Protein AF-A0A662YSK6-F1 (afdb_monomer)

Nearest PDB structures (foldseek):
  8snb-assembly1_1Y  TM=7.798E-01  e=7.976E-04  Strongylocentrotus purpuratus
  8otz-assembly1_K1  TM=8.281E-01  e=2.203E-03  Bos taurus
  8iyj-assembly1_K2  TM=7.877E-01  e=1.425E-03  Mus musculus
  7ung-assembly1_K1  TM=7.751E-01  e=6.083E-03  Homo sapiens

Foldseek 3Di:
DVVVVVVVVVVLVPDQPVVNDVDDPDPVCVVVVDPDDPDDDPCPPPVPHPDDDQDPVNVVVVVVVVVPDPPDD

Radius of gyration: 23.13 Å; Cα contacts (8 Å, |Δi|>4): 15; chains: 1; bounding box: 51×39×43 Å

InterPro domains:
  IPR029214 Cilia- and flagella-associated protein 144 [PF14886] (3-60)
  IPR029214 Cilia- and flagella-associated protein 144 [PTHR33865] (4-69)

pLDDT: mean 85.7, std 9.41, range [48.53, 95.88]

Mean predicted aligned error: 9.93 Å

Structure (mmCIF, N/CA/C/O backbone):
data_AF-A0A662YSK6-F1
#
_entry.id   AF-A0A662YSK6-F1
#
loop_
_atom_site.group_PDB
_atom_site.id
_atom_site.type_symbol
_atom_site.label_atom_id
_atom_site.label_alt_id
_atom_site.label_comp_id
_atom_site.label_asym_id
_atom_site.label_entity_id
_atom_site.label_seq_id
_atom_site.pdbx_PDB_ins_code
_atom_site.Cartn_x
_atom_site.Cartn_y
_atom_site.Cartn_z
_atom_site.occupancy
_atom_site.B_iso_or_equiv
_atom_site.auth_seq_id
_atom_site.auth_comp_id
_atom_site.auth_asym_id
_atom_site.auth_atom_id
_atom_site.pdbx_PDB_model_num
ATOM 1 N N . MET A 1 1 ? -17.905 -25.562 19.802 1.00 57.59 1 MET A N 1
ATOM 2 C CA . MET A 1 1 ? -18.111 -24.157 20.238 1.00 57.59 1 MET A CA 1
ATOM 3 C C . MET A 1 1 ? -16.818 -23.335 20.313 1.00 57.59 1 MET A C 1
ATOM 5 O O . MET A 1 1 ? -16.830 -22.202 19.851 1.00 57.59 1 MET A O 1
ATOM 9 N N . LEU A 1 2 ? -15.700 -23.857 20.843 1.00 61.16 2 LEU A N 1
ATOM 10 C CA . LEU A 1 2 ? -14.433 -23.099 20.933 1.00 61.16 2 LEU A CA 1
ATOM 11 C C . LEU A 1 2 ? -13.811 -22.751 19.564 1.00 61.16 2 LEU A C 1
ATOM 13 O O . LEU A 1 2 ? -13.372 -21.624 19.347 1.00 61.16 2 LEU A O 1
ATOM 17 N N . THR A 1 3 ? -13.850 -23.681 18.610 1.00 72.88 3 THR A N 1
ATOM 18 C CA . THR A 1 3 ? -13.259 -23.518 17.268 1.00 72.88 3 THR A CA 1
ATOM 19 C C . THR A 1 3 ? -13.939 -22.428 16.435 1.00 72.88 3 THR A C 1
ATOM 21 O O . THR A 1 3 ? -13.276 -21.646 15.758 1.00 72.88 3 THR A O 1
ATOM 24 N N . THR A 1 4 ? -15.265 -22.312 16.535 1.00 82.44 4 THR A N 1
ATOM 25 C CA . THR A 1 4 ? -16.054 -21.305 15.811 1.00 82.44 4 THR A CA 1
ATOM 26 C C . THR A 1 4 ? -15.818 -19.889 16.333 1.00 82.44 4 THR A C 1
ATOM 28 O O . THR A 1 4 ? -15.807 -18.945 15.549 1.00 82.44 4 THR A O 1
ATOM 31 N N . ASN A 1 5 ? -15.603 -19.722 17.642 1.00 85.94 5 ASN A N 1
ATOM 32 C CA . ASN A 1 5 ? -15.287 -18.414 18.224 1.00 85.94 5 ASN A CA 1
ATOM 33 C C . ASN A 1 5 ? -13.865 -17.971 17.874 1.00 85.94 5 ASN A C 1
ATOM 35 O O . ASN A 1 5 ? -13.660 -16.811 17.526 1.00 85.94 5 ASN A O 1
ATOM 39 N N . PHE A 1 6 ? -12.905 -18.895 17.877 1.00 89.44 6 PHE A N 1
ATOM 40 C CA . PHE A 1 6 ? -11.533 -18.599 17.474 1.00 89.44 6 PHE A CA 1
ATOM 41 C C . PHE A 1 6 ? -11.442 -18.137 16.012 1.00 89.44 6 PHE A C 1
ATOM 43 O O . PHE A 1 6 ? -10.835 -17.105 15.723 1.00 89.44 6 PHE A O 1
ATOM 50 N N . LEU A 1 7 ? -12.133 -18.826 15.096 1.00 91.56 7 LEU A N 1
ATOM 51 C CA . LEU A 1 7 ? -12.217 -18.404 13.695 1.00 91.56 7 LEU A CA 1
ATOM 52 C C . LEU A 1 7 ? -12.830 -17.006 13.556 1.00 91.56 7 LEU A C 1
ATOM 54 O O . LEU A 1 7 ? -12.283 -16.171 12.841 1.00 91.56 7 LEU A O 1
ATOM 58 N N . LYS A 1 8 ? -13.913 -16.702 14.284 1.00 90.44 8 LYS A N 1
ATOM 59 C CA . LYS A 1 8 ? -14.517 -15.357 14.285 1.00 90.44 8 LYS A CA 1
ATOM 60 C C . LYS A 1 8 ? -13.535 -14.278 14.739 1.00 90.44 8 LYS A C 1
ATOM 62 O O . LYS A 1 8 ? -13.513 -13.202 14.147 1.00 90.44 8 LYS A O 1
ATOM 67 N N . VAL A 1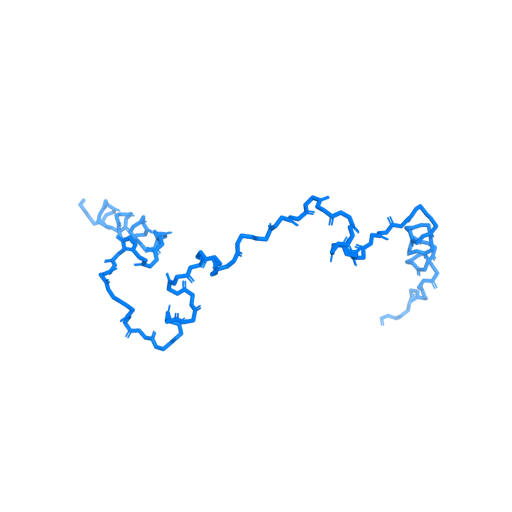 9 ? -12.711 -14.559 15.748 1.00 90.25 9 VAL A N 1
ATOM 68 C CA . VAL A 1 9 ? -11.681 -13.624 16.226 1.00 90.25 9 VAL A CA 1
ATOM 69 C C . VAL A 1 9 ? -10.608 -13.397 15.164 1.00 90.25 9 VAL A C 1
ATOM 71 O O . VAL A 1 9 ? -10.249 -12.247 14.927 1.00 90.25 9 VAL A O 1
ATOM 74 N N . ILE A 1 10 ? -10.154 -14.443 14.468 1.00 91.00 10 ILE A N 1
ATOM 75 C CA . ILE A 1 10 ? -9.193 -14.307 13.360 1.00 91.00 10 ILE A CA 1
ATOM 76 C C . ILE A 1 10 ? -9.792 -13.508 12.200 1.00 91.00 10 ILE A C 1
ATOM 78 O O . ILE A 1 10 ? -9.152 -12.615 11.649 1.00 91.00 10 ILE A O 1
ATOM 82 N N . HIS A 1 11 ? -11.032 -13.807 11.815 1.00 90.69 11 HIS A N 1
ATOM 83 C CA . HIS A 1 11 ? -11.699 -13.062 10.752 1.00 90.69 11 HIS A CA 1
ATOM 84 C C . HIS A 1 11 ? -11.856 -11.590 11.135 1.00 90.69 11 HIS A C 1
ATOM 86 O O . HIS A 1 11 ? -11.520 -10.717 10.338 1.00 90.69 11 HIS A O 1
ATOM 92 N N . ARG A 1 12 ? -12.266 -11.307 12.378 1.00 89.25 12 ARG A N 1
ATOM 93 C CA . ARG A 1 12 ? -12.346 -9.942 12.907 1.00 89.25 12 ARG A CA 1
ATOM 94 C C . ARG A 1 12 ? -10.976 -9.270 12.942 1.00 89.25 12 ARG A C 1
ATOM 96 O O . ARG A 1 12 ? -10.893 -8.100 12.596 1.00 89.25 12 ARG A O 1
ATOM 103 N N . SER A 1 13 ? -9.905 -9.963 13.329 1.00 86.44 13 SER A N 1
ATOM 104 C CA . SER A 1 13 ? -8.561 -9.381 13.421 1.00 86.44 13 SER A CA 1
ATOM 105 C C . SER A 1 13 ? -7.933 -9.086 12.057 1.00 86.44 13 SER A C 1
ATOM 107 O O . SER A 1 13 ? -7.089 -8.198 11.985 1.00 86.44 13 SER A O 1
ATOM 109 N N . ARG A 1 14 ? -8.394 -9.725 10.976 1.00 86.50 14 ARG A N 1
ATOM 110 C CA . ARG A 1 14 ? -7.981 -9.427 9.592 1.00 86.50 14 ARG A CA 1
ATOM 111 C C . ARG A 1 14 ? -8.689 -8.237 8.948 1.00 86.50 14 ARG A C 1
ATOM 113 O O . ARG A 1 14 ? -8.237 -7.777 7.908 1.00 86.50 14 ARG A O 1
ATOM 120 N N . LEU A 1 15 ? -9.783 -7.743 9.531 1.00 88.50 15 LEU A N 1
ATOM 121 C CA . LEU A 1 15 ? -10.464 -6.559 8.997 1.00 88.50 15 LEU A CA 1
ATOM 122 C C . LEU A 1 15 ? -9.55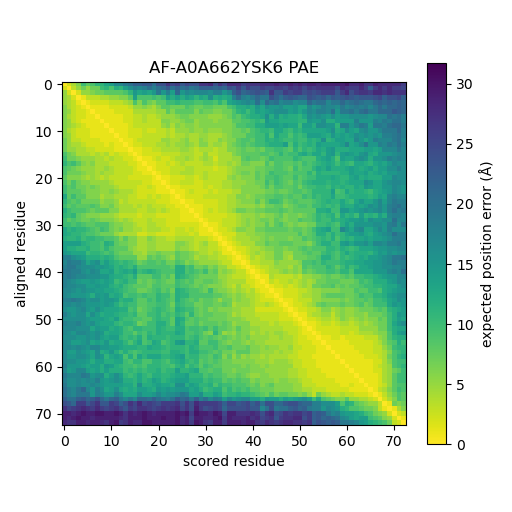3 -5.320 9.066 1.00 88.50 15 LEU A C 1
ATOM 124 O O . LEU A 1 15 ? -8.589 -5.272 9.833 1.00 88.50 15 LEU A O 1
ATOM 128 N N . GLU A 1 16 ? -9.878 -4.293 8.291 1.00 85.62 16 GLU A N 1
ATOM 129 C CA . GLU A 1 16 ? -9.216 -2.992 8.406 1.00 85.62 16 GLU A CA 1
ATOM 130 C C . GLU A 1 16 ? -9.493 -2.364 9.787 1.00 85.62 16 GLU A C 1
ATOM 132 O O . GLU A 1 16 ? -10.567 -2.590 10.358 1.00 85.62 16 GLU A O 1
ATOM 137 N N . PRO A 1 17 ? -8.559 -1.572 10.344 1.00 85.44 17 PRO A N 1
ATOM 138 C CA . PRO A 1 17 ? -8.746 -0.899 11.630 1.00 85.44 17 PRO A CA 1
ATOM 139 C C . PRO A 1 17 ? -10.035 -0.064 11.699 1.00 85.44 17 PRO A C 1
ATOM 141 O O . PRO A 1 17 ? -10.797 -0.220 12.653 1.00 85.44 17 PRO A O 1
ATOM 144 N N . MET A 1 18 ? -10.346 0.699 10.643 1.00 85.81 18 MET A N 1
ATOM 145 C CA . MET A 1 18 ? -11.572 1.509 10.537 1.00 85.81 18 MET A CA 1
ATOM 146 C C . MET A 1 18 ? -12.868 0.684 10.558 1.00 85.81 18 MET A C 1
ATOM 148 O O . MET A 1 18 ? -13.921 1.187 10.931 1.00 85.81 18 MET A O 1
ATOM 152 N N . LYS A 1 19 ? -12.814 -0.597 10.165 1.00 86.81 19 LYS A N 1
ATOM 153 C CA . LYS A 1 19 ? -13.968 -1.514 10.219 1.00 86.81 19 LYS A CA 1
ATOM 154 C C . LYS A 1 19 ? -14.145 -2.145 11.605 1.00 86.81 19 LYS A C 1
ATOM 156 O O . LYS A 1 19 ? -15.185 -2.743 11.872 1.00 86.81 19 LYS A O 1
ATOM 161 N N . LYS A 1 20 ? -13.130 -2.067 12.477 1.00 88.19 20 LYS A N 1
ATOM 162 C CA . LYS A 1 20 ? -13.147 -2.649 13.832 1.00 88.19 20 LYS A CA 1
ATOM 163 C C . LYS A 1 20 ? -13.429 -1.629 14.924 1.00 88.19 20 LYS A C 1
ATOM 16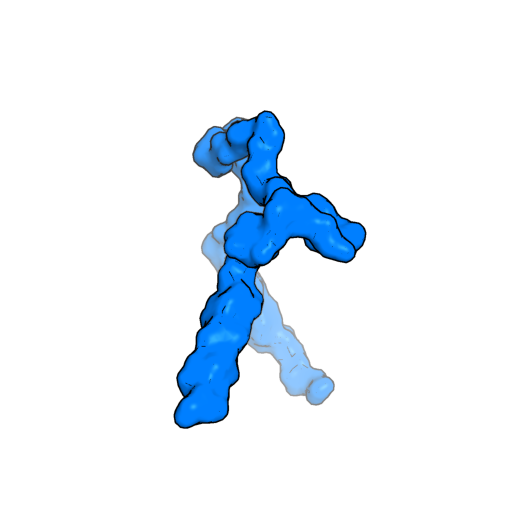5 O O . LYS A 1 20 ? -14.052 -2.003 15.918 1.00 88.19 20 LYS A O 1
ATOM 170 N N . TYR A 1 21 ? -12.932 -0.407 14.764 1.00 89.19 21 TYR A N 1
ATOM 171 C CA . TYR A 1 21 ? -13.008 0.647 15.769 1.00 89.19 21 TYR A CA 1
ATOM 172 C C . TYR A 1 21 ? -13.445 1.958 15.120 1.00 89.19 21 TYR A C 1
ATOM 174 O O . TYR A 1 21 ? -13.119 2.224 13.967 1.00 89.19 21 TYR A O 1
ATOM 182 N N . THR A 1 22 ? -14.169 2.780 15.876 1.00 90.50 22 THR A N 1
ATOM 183 C CA . THR A 1 22 ? -14.677 4.081 15.409 1.00 90.50 22 THR A CA 1
ATOM 184 C C . THR A 1 22 ? -13.574 5.140 15.330 1.00 90.50 22 THR A C 1
ATOM 186 O O . THR A 1 22 ? -13.660 6.073 14.540 1.00 90.50 22 THR A O 1
ATOM 189 N N . HIS A 1 23 ? -12.527 4.989 16.139 1.00 90.69 23 HIS A N 1
ATOM 190 C CA . HIS A 1 23 ? -11.380 5.888 16.231 1.00 90.69 23 HIS A CA 1
ATOM 191 C C . HIS A 1 23 ? -10.097 5.072 16.467 1.00 90.69 23 HIS A C 1
ATOM 193 O O . HIS A 1 23 ? -10.186 3.945 16.985 1.00 90.69 23 HIS A O 1
ATOM 199 N N . PRO A 1 24 ? -8.916 5.605 16.102 1.00 91.88 24 PRO A N 1
ATOM 200 C CA . PRO A 1 24 ? -7.646 4.946 16.376 1.00 91.88 24 PRO A CA 1
ATOM 201 C C . PRO A 1 24 ? -7.487 4.708 17.881 1.00 91.88 24 PRO A C 1
ATOM 203 O O . PRO A 1 24 ? -7.951 5.488 18.713 1.00 91.88 24 PRO A O 1
ATOM 206 N N . GLN A 1 25 ? -6.899 3.567 18.227 1.00 92.62 25 GLN A N 1
ATOM 207 C CA . GLN A 1 25 ? -6.652 3.156 19.612 1.00 92.62 25 GLN A CA 1
ATOM 208 C C . GLN A 1 25 ? -5.189 3.372 20.019 1.00 92.62 25 GLN A C 1
ATOM 210 O O . GLN A 1 25 ? -4.871 3.327 21.203 1.00 92.62 25 GLN A O 1
ATOM 215 N N . THR A 1 26 ? -4.292 3.549 19.045 1.00 91.25 26 THR A N 1
ATOM 216 C CA . THR A 1 26 ? -2.857 3.760 19.261 1.00 91.25 26 THR A CA 1
ATOM 217 C C . THR A 1 26 ? -2.299 4.762 18.256 1.00 91.25 26 THR A C 1
ATOM 219 O O . THR A 1 26 ? -2.790 4.846 17.133 1.00 91.25 26 THR A O 1
ATOM 222 N N . GLU A 1 27 ? -1.205 5.429 18.623 1.00 91.38 27 GLU A N 1
ATOM 223 C CA . GLU A 1 27 ? -0.462 6.376 17.771 1.00 91.38 27 GLU A CA 1
ATOM 224 C C . GLU A 1 27 ? -0.129 5.789 16.391 1.00 91.38 27 GLU A C 1
ATOM 226 O O . GLU A 1 27 ? -0.324 6.401 15.345 1.00 91.38 27 GLU A O 1
ATOM 231 N N . SER A 1 28 ? 0.325 4.532 16.357 1.00 88.75 28 SER A N 1
ATOM 232 C CA . SER A 1 28 ? 0.652 3.860 15.097 1.00 88.75 28 SER A CA 1
ATOM 233 C C . SER A 1 28 ? -0.569 3.638 14.201 1.00 88.75 28 SER A C 1
ATOM 235 O O . SER A 1 28 ? -0.419 3.557 12.984 1.00 88.75 28 SER A O 1
ATOM 237 N N . GLN A 1 29 ? -1.770 3.521 14.778 1.00 90.00 29 GLN A N 1
ATOM 238 C CA . GLN A 1 29 ? -3.000 3.440 13.994 1.00 90.00 29 GLN A CA 1
ATOM 239 C C . GLN A 1 29 ? -3.381 4.790 13.397 1.00 90.00 29 GLN A C 1
AT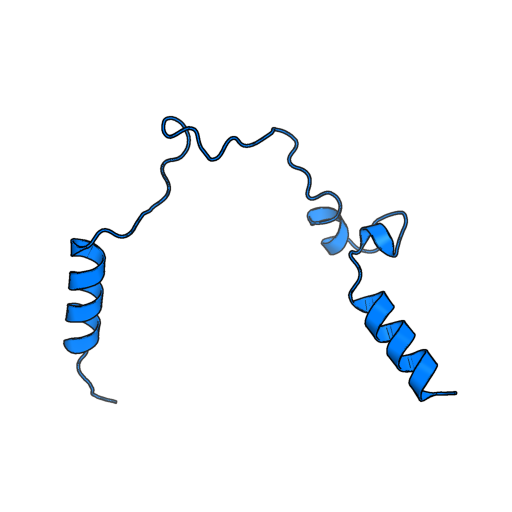OM 241 O O . GLN A 1 29 ? -3.980 4.776 12.330 1.00 90.00 29 GLN A O 1
ATOM 246 N N . GLU A 1 30 ? -3.021 5.918 14.017 1.00 88.88 30 GLU A N 1
ATOM 247 C CA . GLU A 1 30 ? -3.342 7.258 13.505 1.00 88.88 30 GLU A CA 1
ATOM 248 C C . GLU A 1 30 ? -2.701 7.518 12.141 1.00 88.88 30 GLU A C 1
ATOM 250 O O . GLU A 1 30 ? -3.378 7.962 11.215 1.00 88.88 30 GLU A O 1
ATOM 255 N N . ILE A 1 31 ? -1.429 7.137 11.983 1.00 87.81 31 ILE A N 1
ATOM 256 C CA . ILE A 1 31 ? -0.654 7.329 10.745 1.00 87.81 31 ILE A CA 1
ATOM 257 C C . ILE A 1 31 ? -1.343 6.673 9.538 1.00 87.81 31 ILE A C 1
ATOM 259 O O . ILE A 1 31 ? -1.329 7.213 8.436 1.00 87.81 31 ILE A O 1
ATOM 263 N N . GLY A 1 32 ? -1.939 5.496 9.743 1.00 82.81 32 GLY A N 1
ATOM 264 C CA . GLY A 1 32 ? -2.623 4.725 8.704 1.00 82.81 32 GLY A CA 1
ATOM 265 C C . GLY A 1 32 ? -4.145 4.755 8.809 1.00 82.81 32 GLY A C 1
ATOM 266 O O . GLY A 1 32 ? -4.795 3.942 8.151 1.00 82.81 32 GLY A O 1
ATOM 267 N N . TRP A 1 33 ? -4.717 5.619 9.658 1.00 88.75 33 TRP A N 1
ATOM 268 C CA . TRP A 1 33 ? -6.148 5.582 9.952 1.00 88.75 33 TRP A CA 1
ATOM 269 C C . TRP A 1 33 ? -6.962 5.996 8.736 1.00 88.75 33 TRP A C 1
ATOM 271 O O . TRP A 1 33 ? -7.876 5.282 8.345 1.00 88.75 33 TRP A O 1
ATOM 281 N N . ASN A 1 34 ? -6.588 7.113 8.109 1.00 86.12 34 ASN A N 1
ATOM 282 C CA . ASN A 1 34 ? -7.158 7.544 6.845 1.00 86.12 34 ASN A CA 1
ATOM 283 C C . ASN A 1 34 ? -6.127 7.388 5.722 1.00 86.12 34 ASN A C 1
ATOM 285 O O . ASN A 1 34 ? -5.158 8.137 5.648 1.00 86.12 34 ASN A O 1
ATOM 289 N N . THR A 1 35 ? -6.341 6.404 4.851 1.00 83.38 35 THR A N 1
ATOM 290 C CA . THR A 1 35 ? -5.457 6.138 3.705 1.00 83.38 35 THR A CA 1
ATOM 291 C C . THR A 1 35 ? -5.899 6.855 2.435 1.00 83.38 35 THR A C 1
ATOM 293 O O . THR A 1 35 ? -5.180 6.798 1.435 1.00 83.38 35 THR A O 1
ATOM 296 N N . THR A 1 36 ? -7.054 7.534 2.447 1.00 85.94 36 THR A N 1
ATOM 297 C CA . THR A 1 36 ? -7.451 8.343 1.298 1.00 85.94 36 THR A CA 1
ATOM 298 C C . THR A 1 36 ? -6.528 9.556 1.199 1.00 85.94 36 THR A C 1
ATOM 300 O O . THR A 1 36 ? -6.340 10.284 2.179 1.00 85.94 36 THR A O 1
ATOM 303 N N . PRO A 1 37 ? -5.889 9.768 0.039 1.00 85.00 37 PRO A N 1
ATOM 304 C CA . PRO A 1 37 ? -5.014 10.910 -0.134 1.00 85.00 37 PRO A CA 1
ATOM 305 C C . PRO A 1 37 ? -5.842 12.200 -0.112 1.00 85.00 37 PRO A C 1
ATOM 307 O O . PRO A 1 37 ? -6.974 12.236 -0.585 1.00 85.00 37 PRO A O 1
ATOM 310 N N . LEU A 1 38 ? -5.263 13.279 0.419 1.00 85.44 38 LEU A N 1
ATOM 311 C CA . LEU A 1 38 ? -5.911 14.598 0.434 1.00 85.44 38 LEU A CA 1
ATOM 312 C C . LEU A 1 38 ? -6.055 15.205 -0.971 1.00 85.44 38 LEU A C 1
ATOM 314 O O . LEU A 1 38 ? -6.883 16.085 -1.184 1.00 85.44 38 LEU A O 1
ATOM 318 N N . ILE A 1 39 ? -5.221 14.759 -1.911 1.00 87.12 39 ILE A N 1
ATOM 319 C CA . ILE A 1 39 ? -5.220 15.174 -3.311 1.00 87.12 39 ILE A CA 1
ATOM 320 C C . ILE A 1 39 ? -5.243 13.902 -4.148 1.00 87.12 39 ILE A C 1
ATOM 322 O O . ILE A 1 39 ? -4.400 13.021 -3.952 1.00 87.12 39 ILE A O 1
ATOM 326 N N . ASP A 1 40 ? -6.170 13.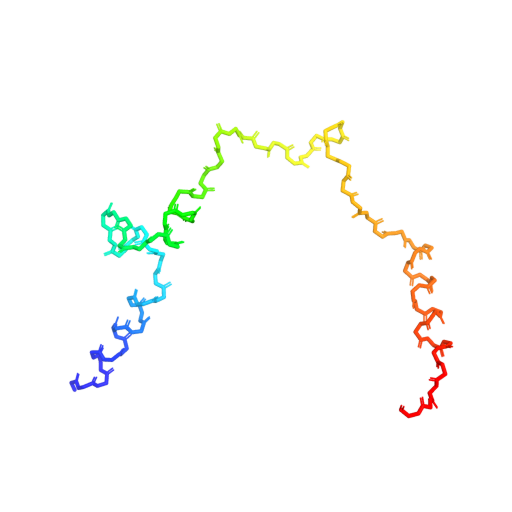825 -5.098 1.00 85.19 40 ASP A N 1
ATOM 327 C CA . ASP A 1 40 ? -6.217 12.717 -6.042 1.00 85.19 40 ASP A CA 1
ATOM 328 C C . ASP A 1 40 ? -4.937 12.700 -6.878 1.00 85.19 40 ASP A C 1
ATOM 330 O O . ASP A 1 40 ? -4.654 13.602 -7.670 1.00 85.19 40 ASP A O 1
ATOM 334 N N . SER A 1 41 ? -4.126 11.663 -6.682 1.00 80.25 41 SER A N 1
ATOM 335 C CA . SER A 1 41 ? -2.916 11.481 -7.469 1.00 80.25 41 SER A CA 1
ATOM 336 C C . SER A 1 41 ? -3.276 10.811 -8.793 1.00 80.25 41 SER A C 1
ATOM 338 O O . SER A 1 41 ? -3.447 9.588 -8.836 1.00 80.25 41 SER A O 1
ATOM 340 N N . ASP A 1 42 ? -3.350 11.581 -9.877 1.00 86.38 42 ASP A N 1
ATOM 341 C CA . ASP A 1 42 ? -3.375 11.000 -11.217 1.00 86.38 42 ASP A CA 1
ATOM 342 C C . ASP A 1 42 ? -1.991 10.424 -11.534 1.00 86.38 42 ASP A C 1
ATOM 344 O O . ASP A 1 42 ? -1.042 11.148 -11.834 1.00 86.38 42 ASP A O 1
ATOM 348 N N . ARG A 1 43 ? -1.867 9.097 -11.445 1.00 85.12 43 ARG A N 1
ATOM 349 C CA . ARG A 1 43 ? -0.628 8.370 -11.761 1.00 85.12 43 ARG A CA 1
ATOM 350 C C . ARG A 1 43 ? -0.428 8.129 -13.259 1.00 85.12 43 ARG A C 1
ATOM 352 O O . ARG A 1 43 ? 0.600 7.574 -13.654 1.00 85.12 43 ARG A O 1
ATOM 359 N N . THR A 1 44 ? -1.400 8.507 -14.088 1.00 88.50 44 THR A N 1
ATOM 360 C CA . THR A 1 44 ? -1.352 8.332 -15.545 1.00 88.50 44 THR A CA 1
ATOM 361 C C . THR A 1 44 ? -0.705 9.518 -16.252 1.00 88.50 44 THR A C 1
ATOM 363 O O . THR A 1 44 ? -0.105 9.331 -17.317 1.00 88.50 44 THR A O 1
ATOM 366 N N . ASP A 1 45 ? -0.727 10.706 -15.639 1.00 89.00 45 ASP A N 1
ATOM 367 C CA . ASP A 1 45 ? -0.058 11.881 -16.185 1.00 89.00 45 ASP A CA 1
ATOM 368 C C . ASP A 1 45 ? 1.468 11.692 -16.199 1.00 89.00 45 ASP A C 1
ATOM 370 O O . ASP A 1 45 ? 2.153 11.732 -15.173 1.00 89.00 45 ASP A O 1
ATOM 374 N N . ARG A 1 46 ? 2.029 11.505 -17.397 1.00 86.25 46 ARG A N 1
ATOM 375 C CA . ARG A 1 46 ? 3.474 11.344 -17.611 1.00 86.25 46 ARG A CA 1
ATOM 376 C C . ARG A 1 46 ? 4.279 12.613 -17.331 1.00 86.25 46 ARG A C 1
ATOM 378 O O . ARG A 1 46 ? 5.490 12.511 -17.171 1.00 86.25 46 ARG A O 1
ATOM 385 N N . ARG A 1 47 ? 3.646 13.789 -17.274 1.00 87.81 47 ARG A N 1
ATOM 386 C CA . ARG A 1 47 ? 4.325 15.060 -16.972 1.00 87.81 47 ARG A CA 1
ATOM 387 C C . ARG A 1 47 ? 4.724 15.145 -15.504 1.00 87.81 47 ARG A C 1
ATOM 389 O O . ARG A 1 47 ? 5.758 15.725 -15.191 1.00 87.81 47 ARG A O 1
ATOM 396 N N . LEU A 1 48 ? 3.908 14.565 -14.626 1.00 85.38 48 LEU A N 1
ATOM 397 C CA . LEU A 1 48 ? 4.109 14.588 -13.177 1.00 85.38 48 LEU A CA 1
ATOM 398 C C . LEU A 1 48 ? 4.731 13.285 -12.656 1.00 85.38 48 LEU A C 1
ATOM 400 O O . LEU A 1 48 ? 5.438 13.295 -11.651 1.00 85.38 48 LEU A O 1
ATOM 404 N N . ASN A 1 49 ? 4.529 12.164 -13.356 1.00 87.44 49 ASN A N 1
ATOM 405 C CA . ASN A 1 49 ? 4.960 10.847 -12.891 1.00 87.44 49 ASN A CA 1
ATOM 406 C C . ASN A 1 49 ? 6.202 10.324 -13.623 1.00 87.44 49 ASN A C 1
ATOM 408 O O . ASN A 1 49 ? 6.114 9.628 -14.636 1.00 87.44 49 ASN A O 1
ATOM 412 N N . SER A 1 50 ? 7.373 10.587 -13.040 1.00 88.75 50 SER A N 1
ATOM 413 C CA . SER A 1 50 ? 8.674 10.094 -13.518 1.00 88.75 50 SER A CA 1
ATOM 414 C C . SER A 1 50 ? 9.147 8.859 -12.743 1.00 88.75 50 SER A C 1
ATOM 416 O O . SER A 1 50 ? 10.204 8.864 -12.110 1.00 88.75 50 SER A O 1
ATOM 418 N N . TYR A 1 51 ? 8.350 7.787 -12.741 1.00 88.50 51 TYR A N 1
ATOM 419 C CA . TYR A 1 51 ? 8.746 6.544 -12.072 1.00 88.50 51 TYR A CA 1
ATOM 420 C C . TYR A 1 51 ? 9.970 5.917 -12.740 1.00 88.50 51 TYR A C 1
ATOM 422 O O . TYR A 1 51 ? 10.072 5.873 -13.968 1.00 88.50 51 TYR A O 1
ATOM 430 N N . ARG A 1 52 ? 10.871 5.360 -11.927 1.00 89.38 52 ARG A N 1
ATOM 431 C CA . ARG A 1 52 ? 11.963 4.527 -12.435 1.00 89.38 52 ARG A CA 1
ATOM 432 C C . ARG A 1 52 ? 11.373 3.289 -13.101 1.00 89.38 52 ARG A C 1
ATOM 434 O O . ARG A 1 52 ? 10.595 2.564 -12.486 1.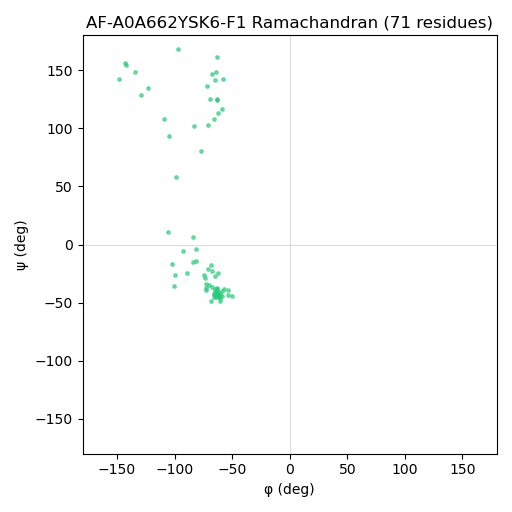00 89.38 52 ARG A O 1
ATOM 441 N N . LYS A 1 53 ? 11.749 3.062 -14.356 1.00 89.56 53 LYS A N 1
ATOM 442 C CA . LYS A 1 53 ? 11.378 1.875 -15.121 1.00 89.56 53 LYS A CA 1
ATOM 443 C C . LYS A 1 53 ? 12.645 1.199 -15.597 1.00 89.56 53 LYS A C 1
ATOM 445 O O . LYS A 1 53 ? 13.544 1.867 -16.105 1.00 89.56 53 LYS A O 1
ATOM 450 N N . ASN A 1 54 ? 12.693 -0.114 -15.444 1.00 93.75 54 ASN A N 1
ATOM 451 C CA . ASN A 1 54 ? 13.767 -0.886 -16.034 1.00 93.75 54 ASN A CA 1
ATOM 452 C C . ASN A 1 54 ? 13.555 -0.935 -17.545 1.00 93.75 54 ASN A C 1
ATOM 454 O O . ASN A 1 54 ? 12.436 -1.138 -18.021 1.00 93.75 54 ASN A O 1
ATOM 458 N N . THR A 1 55 ? 14.636 -0.744 -18.289 1.00 94.62 55 THR A N 1
ATOM 459 C CA . THR A 1 55 ? 14.666 -0.969 -19.733 1.00 94.62 55 THR A CA 1
ATOM 460 C C . THR A 1 55 ? 15.241 -2.350 -20.018 1.00 94.62 55 THR A C 1
ATOM 462 O O . THR A 1 55 ? 15.821 -2.988 -19.137 1.00 94.62 55 THR A O 1
ATOM 465 N N . GLU A 1 56 ? 15.121 -2.811 -21.261 1.00 95.88 56 GLU A N 1
ATOM 466 C CA . GLU A 1 56 ? 15.756 -4.055 -21.709 1.00 95.88 56 GLU A CA 1
ATOM 467 C C . GLU A 1 56 ? 17.262 -4.057 -21.423 1.00 95.88 56 GLU A C 1
ATOM 469 O O . GLU A 1 56 ? 17.794 -5.055 -20.948 1.00 95.88 56 GLU A O 1
ATOM 474 N N . LEU A 1 57 ? 17.927 -2.910 -21.602 1.00 94.69 57 LEU A N 1
ATOM 475 C CA . LEU A 1 57 ? 19.345 -2.748 -21.295 1.00 94.69 57 LEU A CA 1
ATOM 476 C C . LEU A 1 57 ? 19.627 -2.879 -19.795 1.00 94.69 57 LEU A C 1
ATOM 478 O O . LEU A 1 57 ? 20.558 -3.581 -19.409 1.00 94.69 57 LEU A O 1
ATOM 482 N N . THR A 1 58 ? 18.824 -2.243 -18.936 1.00 94.94 58 THR A N 1
ATOM 483 C CA . THR A 1 58 ? 18.987 -2.373 -17.479 1.00 94.94 58 THR A CA 1
ATOM 484 C C . THR A 1 58 ? 18.757 -3.814 -17.019 1.00 94.94 58 THR A C 1
ATOM 486 O O . THR A 1 58 ? 19.537 -4.318 -16.217 1.00 94.94 58 THR A O 1
ATOM 489 N N . ASN A 1 59 ? 17.750 -4.499 -17.569 1.00 95.56 59 ASN A N 1
ATOM 490 C CA . ASN A 1 59 ? 17.470 -5.905 -17.266 1.00 95.56 59 ASN A CA 1
ATOM 491 C C . ASN A 1 59 ? 18.592 -6.833 -17.760 1.00 95.56 59 ASN A C 1
ATOM 493 O O . ASN A 1 59 ? 19.002 -7.746 -17.045 1.00 95.56 59 ASN A O 1
ATOM 497 N N . TYR A 1 60 ? 19.114 -6.591 -18.967 1.00 94.25 60 TYR A N 1
ATOM 498 C CA . TYR A 1 60 ? 20.248 -7.334 -19.515 1.00 94.25 60 TYR A CA 1
ATOM 499 C C . T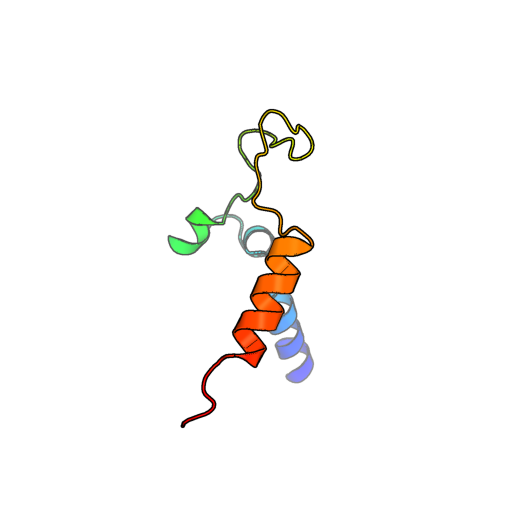YR A 1 60 ? 21.488 -7.176 -18.635 1.00 94.25 60 TYR A C 1
ATOM 501 O O . TYR A 1 60 ? 22.105 -8.167 -18.248 1.00 94.25 60 TYR A O 1
ATOM 509 N N . MET A 1 61 ? 21.826 -5.937 -18.267 1.00 94.06 61 MET A N 1
ATOM 510 C CA . MET A 1 61 ? 22.969 -5.662 -17.399 1.00 94.06 61 MET A CA 1
ATOM 511 C C . MET A 1 61 ? 22.789 -6.275 -16.010 1.00 94.06 61 MET A C 1
ATOM 513 O O . MET A 1 61 ? 23.743 -6.822 -15.465 1.00 94.06 61 MET A O 1
ATOM 517 N N . GLU A 1 62 ? 21.574 -6.262 -15.457 1.00 93.38 62 GLU A N 1
ATOM 518 C CA . GLU A 1 62 ? 21.268 -6.950 -14.203 1.00 93.38 62 GLU A CA 1
ATOM 519 C C . GLU A 1 62 ? 21.517 -8.464 -14.304 1.00 93.38 62 GLU A C 1
ATOM 521 O O . GLU A 1 62 ? 22.154 -9.043 -13.422 1.00 93.38 62 GLU A O 1
ATOM 526 N N . ALA A 1 63 ? 21.058 -9.113 -15.379 1.00 92.94 63 ALA A N 1
ATOM 527 C CA . ALA A 1 63 ? 21.289 -10.538 -15.613 1.00 92.94 63 ALA A CA 1
ATOM 528 C C . ALA A 1 63 ? 22.782 -10.856 -15.801 1.00 92.94 63 ALA A C 1
ATOM 530 O O . ALA A 1 63 ? 23.297 -11.788 -15.180 1.00 92.94 63 ALA A O 1
ATOM 531 N N . ALA A 1 64 ? 23.492 -10.044 -16.589 1.00 91.00 64 ALA A N 1
ATOM 532 C CA . ALA A 1 64 ? 24.930 -10.170 -16.799 1.00 91.00 64 ALA A CA 1
ATOM 533 C C . ALA A 1 64 ? 25.708 -10.015 -15.483 1.00 91.00 64 ALA A C 1
ATOM 535 O O . ALA A 1 64 ? 26.611 -10.797 -15.194 1.00 91.00 64 ALA A O 1
ATOM 536 N N . TRP A 1 65 ? 25.327 -9.053 -14.639 1.00 86.31 65 TRP A N 1
ATOM 537 C CA . TRP A 1 65 ? 25.934 -8.870 -13.323 1.00 86.31 65 TRP A CA 1
ATOM 538 C C . TRP A 1 65 ? 25.632 -10.011 -12.363 1.00 86.31 65 TRP A C 1
ATOM 540 O O . TRP A 1 65 ? 26.515 -10.378 -11.598 1.00 86.31 65 TRP A O 1
ATOM 550 N N . ARG A 1 66 ? 24.430 -10.600 -12.396 1.00 87.62 66 ARG A N 1
ATOM 551 C CA . ARG A 1 66 ? 24.105 -11.793 -11.595 1.00 87.62 66 ARG A CA 1
ATOM 552 C C . ARG A 1 66 ? 24.954 -13.002 -11.997 1.00 87.62 66 ARG A C 1
ATOM 554 O O . ARG A 1 66 ? 25.357 -13.745 -11.110 1.00 87.62 66 ARG A O 1
ATOM 561 N N . LEU A 1 67 ? 25.235 -13.170 -13.290 1.00 87.25 67 LEU A N 1
ATOM 562 C CA . LEU A 1 67 ? 26.081 -14.247 -13.813 1.00 87.25 67 LEU A CA 1
ATOM 563 C C . LEU A 1 67 ? 27.570 -14.028 -13.502 1.00 87.25 67 LEU A C 1
ATOM 565 O O . LEU A 1 67 ? 28.276 -14.977 -13.183 1.00 87.25 67 LEU A O 1
ATO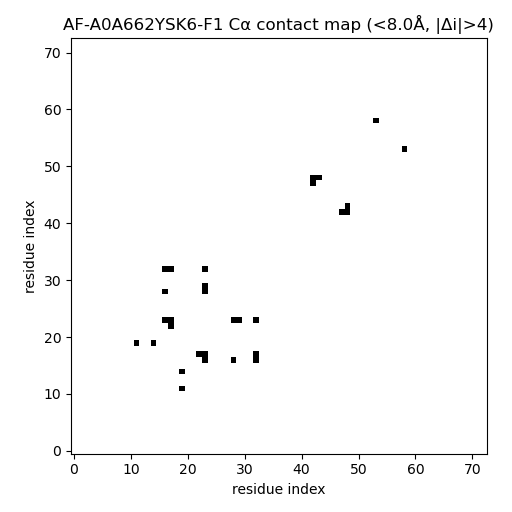M 569 N N . ASN A 1 68 ? 28.026 -12.773 -13.550 1.00 77.50 68 ASN A N 1
ATOM 570 C CA . ASN A 1 68 ? 29.408 -12.380 -13.260 1.00 77.50 68 ASN A CA 1
ATOM 571 C C . ASN A 1 68 ? 29.697 -12.178 -11.766 1.00 77.50 68 ASN A C 1
ATOM 573 O O . ASN A 1 68 ? 30.786 -11.718 -11.415 1.00 77.50 68 ASN A O 1
ATOM 577 N N . LYS A 1 69 ? 28.753 -12.492 -10.868 1.00 67.25 69 LYS A N 1
ATOM 578 C CA . LYS A 1 69 ? 29.075 -12.532 -9.441 1.00 67.25 69 LYS A CA 1
ATOM 579 C C . LYS A 1 69 ? 30.122 -13.628 -9.233 1.00 67.25 69 LYS A C 1
ATOM 581 O O . LYS A 1 69 ? 29.853 -14.768 -9.612 1.00 67.25 69 LYS A O 1
ATOM 586 N N . PRO A 1 70 ? 31.289 -13.327 -8.638 1.00 61.97 70 PRO A N 1
ATOM 587 C CA . PRO A 1 70 ? 32.194 -14.383 -8.223 1.00 61.97 70 PRO A CA 1
ATOM 588 C C . PRO A 1 70 ? 31.435 -15.278 -7.238 1.00 61.97 70 PRO A C 1
ATOM 590 O O . PRO A 1 70 ? 30.994 -14.821 -6.185 1.00 61.97 70 PRO A O 1
ATOM 593 N N . ILE A 1 71 ? 31.230 -16.539 -7.619 1.00 66.00 71 ILE A N 1
ATOM 594 C CA . ILE A 1 71 ? 30.718 -17.583 -6.731 1.00 66.00 71 ILE A CA 1
ATOM 595 C C . ILE A 1 71 ? 31.891 -17.993 -5.846 1.00 66.00 71 ILE A C 1
ATOM 597 O O . ILE A 1 71 ? 32.557 -18.973 -6.143 1.00 66.00 71 ILE A O 1
ATOM 601 N N . PHE A 1 7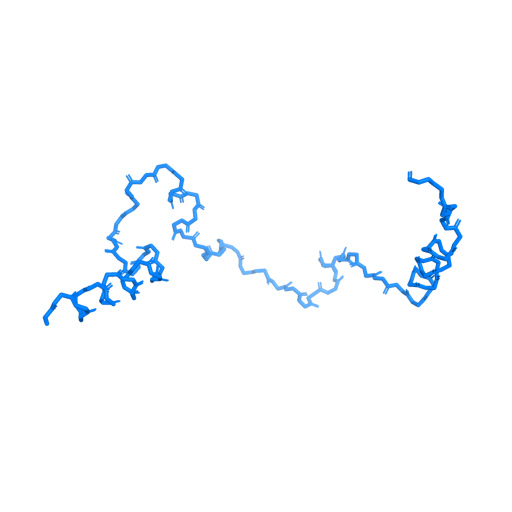2 ? 32.187 -17.224 -4.804 1.00 48.53 72 PHE A N 1
ATOM 602 C CA . PHE A 1 72 ? 33.061 -17.670 -3.719 1.00 48.53 72 PHE A CA 1
ATOM 603 C C . PHE A 1 72 ? 32.623 -17.007 -2.407 1.00 48.53 72 PHE A C 1
ATOM 605 O O . PHE A 1 72 ? 32.288 -15.823 -2.419 1.00 48.53 72 PHE A O 1
ATOM 612 N N . PRO A 1 73 ? 32.695 -17.770 -1.306 1.00 57.38 73 PRO A N 1
ATOM 613 C CA . PRO A 1 73 ? 31.563 -18.354 -0.582 1.00 57.38 73 PRO A CA 1
ATOM 614 C C . PRO A 1 73 ? 30.689 -17.342 0.174 1.00 57.38 73 PRO A C 1
ATOM 616 O O . PRO A 1 73 ? 31.212 -16.296 0.616 1.00 57.38 73 PRO A O 1
#

Sequence (73 aa):
MLTTNFLKVIHRSRLEPMKKYTHPQTESQEIGWNTTPLIDSDRTDRRLNSYRKNTELTNYMEAAWRLNKPIFP

Secondary structure (DSSP, 8-state):
-HHHHHHHHHHHHHS-HHHH-SS-SSHHHHHTT--S-SS---SS-TTT-------HHHHHHHHHHHHTS----

Solvent-accessible surface area (backbone atoms only — not comparable to full-atom values): 4913 Å² total; per-residue (Å²): 116,70,67,64,52,52,50,50,51,52,58,58,68,69,50,57,67,74,80,74,38,98,62,72,90,45,75,78,41,54,78,63,58,68,78,74,68,96,60,88,77,71,79,78,46,69,91,80,47,82,73,92,72,85,48,74,65,55,50,48,50,50,52,52,50,63,68,67,48,78,91,68,134

Organism: Acipenser ruthenus (NCBI:txid7906)